Protein AF-A0A3E0N154-F1 (afdb_monomer_lite)

Sequence (77 aa):
MIVEMHPAYLWDCPECGREKFERSIVVERSPETIAELREDLGIEQWEEGDFVMIPSQVTCDHCQLTFDTHDWRADAE

Foldseek 3Di:
DDDDDFDWDWDADPPPRDIDTHGWAFDDDDPVVVVVVCVVVVNDPPDDDTDTDDDQKDADPVVRDIDGDDDPVVVVD

pLDDT: mean 86.73, std 10.03, range [46.28, 97.25]

Structure (mmCIF, N/CA/C/O backbone):
data_AF-A0A3E0N154-F1
#
_entry.id   AF-A0A3E0N154-F1
#
loop_
_atom_site.group_PDB
_atom_site.id
_atom_site.type_symbol
_atom_site.label_atom_id
_atom_site.label_alt_id
_atom_site.label_comp_id
_atom_site.label_asym_id
_atom_site.label_entity_id
_atom_site.label_seq_id
_atom_site.pdbx_PDB_ins_code
_atom_site.Cartn_x
_atom_site.Cartn_y
_atom_site.Cartn_z
_atom_site.occupancy
_atom_site.B_iso_or_equiv
_atom_site.auth_seq_id
_atom_site.auth_comp_id
_atom_site.auth_asym_id
_atom_site.auth_atom_id
_atom_site.pdbx_PDB_model_num
ATOM 1 N N . MET A 1 1 ? -0.483 -28.140 -7.463 1.00 64.06 1 MET A N 1
ATOM 2 C CA . MET A 1 1 ? -1.325 -26.970 -7.141 1.00 64.06 1 MET A CA 1
ATOM 3 C C . MET A 1 1 ? -0.376 -25.797 -7.011 1.00 64.06 1 MET A C 1
ATOM 5 O O . MET A 1 1 ? 0.578 -25.923 -6.257 1.00 64.06 1 MET A O 1
ATOM 9 N N . ILE A 1 2 ? -0.557 -24.756 -7.819 1.00 87.69 2 ILE A N 1
ATOM 10 C CA . ILE A 1 2 ? 0.294 -23.558 -7.822 1.00 87.69 2 ILE A CA 1
ATOM 11 C C . ILE A 1 2 ? -0.553 -22.432 -7.226 1.00 87.69 2 ILE A C 1
ATOM 13 O O . ILE A 1 2 ? -1.737 -22.343 -7.548 1.00 87.69 2 ILE A O 1
ATOM 17 N N . VAL A 1 3 ? 0.028 -21.648 -6.321 1.00 90.06 3 VAL A N 1
ATOM 18 C CA . VAL A 1 3 ? -0.614 -20.490 -5.683 1.00 90.06 3 VAL A CA 1
ATOM 19 C C . VAL A 1 3 ? 0.012 -19.212 -6.229 1.00 90.06 3 VAL A C 1
ATOM 21 O O . VAL A 1 3 ? 1.218 -19.180 -6.464 1.00 90.06 3 VAL A O 1
ATOM 24 N N . GLU A 1 4 ? -0.802 -18.182 -6.438 1.00 88.81 4 GLU A N 1
ATOM 25 C CA . GLU A 1 4 ? -0.345 -16.865 -6.888 1.00 88.81 4 GLU A CA 1
ATOM 26 C C . GLU A 1 4 ? -0.069 -15.978 -5.672 1.00 88.81 4 GLU A C 1
ATOM 28 O O . GLU A 1 4 ? -0.883 -15.905 -4.746 1.00 88.81 4 GLU A O 1
ATOM 33 N N . MET A 1 5 ? 1.102 -15.345 -5.649 1.00 87.69 5 MET A N 1
ATOM 34 C CA . MET A 1 5 ? 1.482 -14.408 -4.596 1.00 87.69 5 MET A CA 1
ATOM 35 C C . MET A 1 5 ? 1.268 -12.986 -5.090 1.00 87.69 5 MET A C 1
ATOM 37 O O . MET A 1 5 ? 1.699 -12.644 -6.187 1.00 87.69 5 MET A O 1
ATOM 41 N N . HIS A 1 6 ? 0.647 -12.156 -4.255 1.00 86.56 6 HIS A N 1
ATOM 42 C CA . HIS A 1 6 ?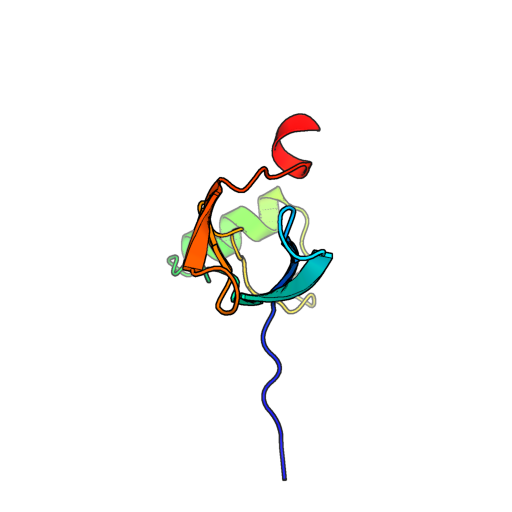 0.455 -10.741 -4.544 1.00 86.56 6 HIS A CA 1
ATOM 43 C C . HIS A 1 6 ? 1.155 -9.875 -3.495 1.00 86.56 6 HIS A C 1
ATOM 45 O O . HIS A 1 6 ? 1.098 -10.208 -2.306 1.00 86.56 6 HIS A O 1
ATOM 51 N N . PRO A 1 7 ? 1.764 -8.751 -3.904 1.00 88.50 7 PRO A N 1
ATOM 52 C CA . PRO A 1 7 ? 2.222 -7.731 -2.973 1.00 88.50 7 PRO A CA 1
ATOM 53 C C . PRO A 1 7 ? 1.051 -7.152 -2.164 1.00 88.50 7 PRO A C 1
ATOM 55 O O . PRO A 1 7 ? -0.056 -6.953 -2.671 1.00 88.50 7 PRO A O 1
ATOM 58 N N . ALA A 1 8 ? 1.311 -6.885 -0.885 1.00 92.19 8 ALA A N 1
ATOM 59 C CA . ALA A 1 8 ? 0.346 -6.313 0.042 1.00 92.19 8 ALA A CA 1
ATOM 60 C C . ALA A 1 8 ? 1.047 -5.399 1.052 1.00 92.19 8 ALA A C 1
ATOM 62 O O . ALA A 1 8 ? 2.202 -5.628 1.415 1.00 92.19 8 ALA A O 1
ATOM 63 N N . TYR A 1 9 ? 0.324 -4.388 1.519 1.00 92.50 9 TYR A N 1
ATOM 64 C CA . TYR A 1 9 ? 0.741 -3.513 2.604 1.00 92.50 9 TYR A CA 1
ATOM 65 C C . TYR A 1 9 ? 0.127 -3.985 3.916 1.00 92.50 9 TYR A C 1
ATOM 67 O O . TYR A 1 9 ? -1.075 -4.245 3.997 1.00 92.50 9 TYR A O 1
ATOM 75 N N . LEU A 1 10 ? 0.972 -4.083 4.936 1.00 94.50 10 LEU A N 1
ATOM 76 C CA . LEU A 1 10 ? 0.582 -4.417 6.296 1.00 94.50 10 LEU A CA 1
ATOM 77 C C . LEU A 1 10 ? 0.313 -3.139 7.088 1.00 94.50 10 LEU A C 1
ATOM 79 O O . LEU A 1 10 ? 1.116 -2.207 7.030 1.00 94.50 10 LEU A O 1
ATOM 83 N N . TRP A 1 11 ? -0.783 -3.104 7.839 1.00 94.44 11 TRP A N 1
ATOM 84 C CA . TRP A 1 11 ? -1.105 -1.992 8.729 1.00 94.44 11 TRP A CA 1
ATOM 85 C C . TRP A 1 11 ? -1.911 -2.454 9.943 1.00 94.44 11 TRP A C 1
ATOM 87 O O . TRP A 1 11 ? -2.656 -3.431 9.876 1.00 94.44 11 TRP A O 1
ATOM 97 N N . ASP A 1 12 ? -1.795 -1.722 11.047 1.00 96.12 12 ASP A N 1
ATOM 98 C CA . ASP A 1 12 ? -2.581 -1.956 12.256 1.00 96.12 12 ASP A CA 1
ATOM 99 C C . ASP A 1 12 ? -3.727 -0.950 12.344 1.00 96.12 12 ASP A C 1
ATOM 101 O O . ASP A 1 12 ? -3.527 0.260 12.225 1.00 96.12 12 ASP A O 1
ATOM 105 N N . CYS A 1 13 ? -4.949 -1.430 12.586 1.00 95.81 13 CYS A N 1
ATOM 106 C CA . CYS A 1 13 ? -6.076 -0.530 12.799 1.00 95.81 13 CYS A CA 1
ATOM 107 C C . CYS A 1 13 ? -5.909 0.226 14.131 1.00 95.81 13 CYS A C 1
ATOM 109 O O . CYS A 1 13 ? -5.888 -0.429 15.177 1.00 95.81 13 CYS A O 1
ATOM 111 N N . PRO A 1 14 ? -5.890 1.574 14.140 1.00 95.88 14 PRO A N 1
ATOM 112 C CA . PRO A 1 14 ? -5.640 2.346 15.361 1.00 95.88 14 PRO A CA 1
ATOM 113 C C . PRO A 1 14 ? -6.759 2.204 16.405 1.00 95.88 14 PRO A C 1
ATOM 115 O O . PRO A 1 14 ? -6.522 2.388 17.593 1.00 95.88 14 PRO A O 1
ATOM 118 N N . GLU A 1 15 ? -7.966 1.823 15.976 1.00 96.69 15 GLU A N 1
ATOM 119 C CA . GLU A 1 15 ? -9.141 1.731 16.849 1.00 96.69 15 GLU A CA 1
ATOM 120 C C . GLU A 1 15 ? -9.303 0.359 17.516 1.00 96.69 15 GLU A C 1
ATOM 122 O O . GLU A 1 15 ? -9.670 0.273 18.684 1.00 96.69 15 GLU A O 1
ATOM 127 N N . CYS A 1 16 ? -9.051 -0.739 16.792 1.00 95.94 16 CYS A N 1
ATOM 128 C CA . CYS A 1 16 ? -9.207 -2.096 17.343 1.00 95.94 16 CYS A CA 1
ATOM 129 C C . CYS A 1 16 ? -7.899 -2.871 17.516 1.00 95.94 16 CYS A C 1
ATOM 131 O O . CYS A 1 16 ? -7.942 -3.996 18.016 1.00 95.94 16 CYS A O 1
ATOM 133 N N . GLY A 1 17 ? -6.765 -2.315 17.084 1.00 95.56 17 GLY A N 1
ATOM 134 C CA . GLY A 1 17 ? -5.440 -2.927 17.209 1.00 95.56 17 GLY A CA 1
ATOM 135 C C . GLY A 1 17 ? -5.254 -4.215 16.407 1.00 95.56 17 GLY A C 1
ATOM 136 O O . GLY A 1 17 ? -4.347 -4.986 16.697 1.00 95.56 17 GLY A O 1
ATOM 137 N N . ARG A 1 18 ? -6.142 -4.504 15.446 1.00 96.38 18 ARG A N 1
ATOM 138 C CA . ARG A 1 18 ? -6.024 -5.686 14.587 1.00 96.38 18 ARG A CA 1
ATOM 139 C C . ARG A 1 18 ? -5.138 -5.377 13.393 1.00 96.38 18 ARG A C 1
ATOM 141 O O . ARG A 1 18 ? -5.381 -4.385 12.706 1.00 96.38 18 ARG A O 1
ATOM 148 N N . GLU A 1 19 ? -4.233 -6.302 13.117 1.00 97.25 19 GLU A N 1
ATOM 149 C CA . GLU A 1 19 ? -3.417 -6.334 11.910 1.00 97.25 19 GLU A CA 1
ATOM 150 C C . GLU A 1 19 ? -4.294 -6.568 10.665 1.00 97.25 19 GLU A C 1
ATOM 152 O O . GLU A 1 19 ? -5.273 -7.334 10.689 1.00 97.25 19 GLU A O 1
ATOM 157 N N . LYS A 1 20 ? -3.966 -5.865 9.583 1.00 95.50 20 LYS A N 1
ATOM 158 C CA . LYS A 1 20 ? -4.685 -5.850 8.310 1.00 95.50 20 LYS A CA 1
ATOM 159 C C . LYS A 1 20 ? -3.712 -5.891 7.142 1.00 95.50 20 LYS A C 1
ATOM 161 O O . LYS A 1 20 ? -2.626 -5.323 7.194 1.00 95.50 20 LYS A O 1
ATOM 166 N N . PHE A 1 21 ? -4.163 -6.517 6.061 1.00 94.88 21 PHE A N 1
ATOM 167 C CA . PHE A 1 21 ? -3.465 -6.543 4.783 1.00 94.88 21 PHE A CA 1
ATOM 168 C C . PHE A 1 21 ? -4.324 -5.837 3.745 1.00 94.88 21 PHE A C 1
ATOM 170 O O . PHE A 1 21 ? -5.497 -6.176 3.589 1.00 94.88 21 PHE A O 1
ATOM 177 N N . GLU A 1 22 ? -3.733 -4.888 3.033 1.00 94.62 22 GLU A N 1
ATOM 178 C CA . GLU A 1 22 ? -4.353 -4.229 1.889 1.00 94.62 22 GLU A CA 1
ATOM 179 C C . GLU A 1 22 ? -3.565 -4.549 0.621 1.00 94.62 22 GLU A C 1
ATOM 181 O O . GLU A 1 22 ? -2.332 -4.594 0.639 1.00 94.62 22 GLU A O 1
ATOM 186 N N . ARG A 1 23 ? -4.263 -4.786 -0.492 1.00 91.38 23 ARG A N 1
ATOM 187 C CA . ARG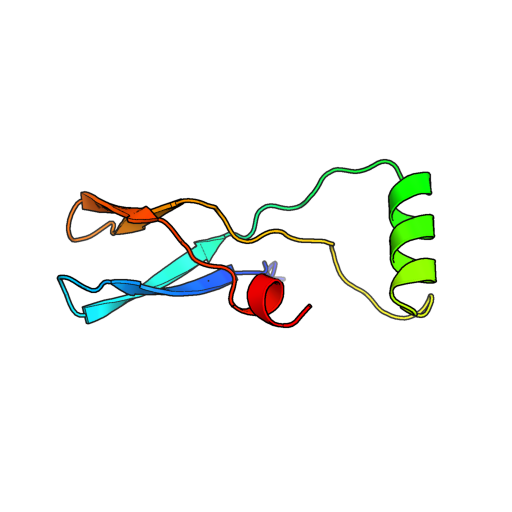 A 1 23 ? -3.584 -5.021 -1.772 1.00 91.38 23 ARG A CA 1
ATOM 188 C C . ARG A 1 23 ? -2.884 -3.749 -2.234 1.00 91.38 23 ARG A C 1
ATOM 190 O O . ARG A 1 23 ? -3.396 -2.645 -2.060 1.00 91.38 23 ARG A O 1
ATOM 197 N N . SER A 1 24 ? -1.722 -3.902 -2.857 1.00 91.12 24 SER A N 1
ATOM 198 C CA . SER A 1 24 ? -1.081 -2.773 -3.518 1.00 91.12 24 SER A CA 1
ATOM 199 C C . SER A 1 24 ? -1.804 -2.403 -4.817 1.00 91.12 24 SER A C 1
ATOM 201 O O . SER A 1 24 ? -2.480 -3.230 -5.436 1.00 91.12 24 SER A O 1
ATOM 203 N N . ILE A 1 25 ? -1.656 -1.149 -5.244 1.00 86.00 25 ILE A N 1
ATOM 204 C CA . ILE A 1 25 ? -2.168 -0.688 -6.536 1.00 86.00 25 ILE A CA 1
ATOM 205 C C . ILE A 1 25 ? -1.066 -0.915 -7.567 1.00 86.00 25 ILE A C 1
ATOM 207 O O . ILE A 1 25 ? -0.029 -0.255 -7.514 1.00 86.00 25 ILE A O 1
ATOM 211 N N . VAL A 1 26 ? -1.278 -1.849 -8.494 1.00 80.56 26 VAL A N 1
ATOM 212 C CA . VAL A 1 26 ? -0.362 -2.061 -9.623 1.00 80.56 26 VAL A CA 1
ATOM 213 C C . VAL A 1 26 ? -0.521 -0.898 -10.593 1.00 80.56 26 VAL A C 1
ATOM 215 O O . VAL A 1 26 ? -1.632 -0.590 -11.029 1.00 80.56 26 VAL A O 1
ATOM 218 N N . VAL A 1 27 ? 0.583 -0.228 -10.911 1.00 77.44 27 VAL A N 1
ATOM 219 C CA . VAL A 1 27 ? 0.552 0.896 -11.844 1.00 77.44 27 VAL A CA 1
ATOM 220 C C . VAL A 1 27 ? 0.621 0.349 -13.261 1.00 77.44 27 VAL A C 1
ATOM 222 O O . VAL A 1 27 ? 1.694 0.006 -13.750 1.00 77.44 27 VAL A O 1
ATOM 225 N N . GLU A 1 28 ? -0.521 0.281 -13.941 1.00 75.56 28 GLU A N 1
ATOM 226 C CA . GLU A 1 28 ? -0.543 -0.041 -15.367 1.00 75.56 28 GLU A CA 1
ATOM 227 C C . GLU A 1 28 ? 0.109 1.110 -16.148 1.00 75.56 28 GLU A C 1
ATOM 229 O O . GLU A 1 28 ? -0.447 2.205 -16.264 1.00 75.56 28 GLU A O 1
ATOM 234 N N . ARG A 1 29 ? 1.322 0.882 -16.660 1.00 76.81 29 ARG A N 1
ATOM 235 C CA . ARG A 1 29 ? 2.059 1.834 -17.504 1.00 76.81 29 ARG A CA 1
ATOM 236 C C . ARG A 1 29 ? 2.472 1.193 -18.820 1.00 76.81 29 ARG A C 1
ATOM 238 O O . ARG A 1 29 ? 2.490 -0.030 -18.951 1.00 76.81 29 ARG A O 1
ATOM 245 N N . SER A 1 30 ? 2.797 2.027 -19.807 1.00 83.69 30 SER A N 1
ATOM 246 C CA . SER A 1 30 ? 3.340 1.532 -21.069 1.00 83.69 30 SER A CA 1
ATOM 247 C C . SER A 1 30 ? 4.703 0.856 -20.841 1.00 83.69 30 SER A C 1
ATOM 249 O O . SER A 1 30 ? 5.436 1.242 -19.925 1.00 83.69 30 SER A O 1
ATOM 251 N N . PRO A 1 31 ? 5.082 -0.123 -21.683 1.00 82.75 31 PRO A N 1
ATOM 252 C CA . PRO A 1 3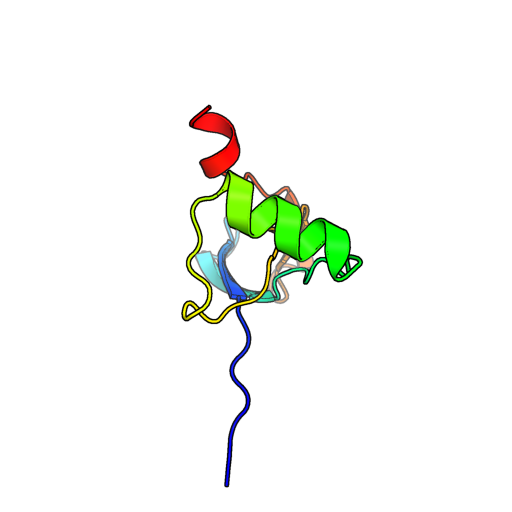1 ? 6.387 -0.782 -21.592 1.00 82.75 31 PRO A CA 1
ATOM 253 C C . PRO A 1 31 ? 7.566 0.197 -21.655 1.00 82.75 31 PRO A C 1
ATOM 255 O O . PRO A 1 31 ? 8.571 -0.010 -20.986 1.00 82.75 31 PRO A O 1
ATOM 258 N N . GLU A 1 32 ? 7.421 1.274 -22.431 1.00 86.12 32 GLU A N 1
ATOM 259 C CA . GLU A 1 32 ? 8.419 2.341 -22.566 1.00 86.12 32 GLU A CA 1
ATOM 260 C C . GLU A 1 32 ? 8.646 3.051 -21.224 1.00 86.12 32 GLU A C 1
ATOM 262 O O . GLU A 1 32 ? 9.774 3.112 -20.748 1.00 86.12 32 GLU A O 1
ATOM 267 N N . THR A 1 33 ? 7.572 3.465 -20.542 1.00 84.75 33 THR A N 1
ATOM 268 C CA . THR A 1 33 ? 7.673 4.129 -19.234 1.00 84.75 33 THR A CA 1
ATOM 269 C C . THR A 1 33 ? 8.196 3.200 -18.139 1.00 84.75 33 THR A C 1
ATOM 271 O O . THR A 1 33 ? 8.881 3.647 -17.225 1.00 84.75 33 THR A O 1
ATOM 274 N N . ILE A 1 34 ? 7.887 1.901 -18.206 1.00 83.88 34 ILE A N 1
ATOM 275 C CA . ILE A 1 34 ? 8.452 0.908 -17.281 1.00 83.88 34 ILE A CA 1
ATOM 276 C C . ILE A 1 34 ? 9.965 0.786 -17.496 1.00 83.88 34 ILE A C 1
ATOM 278 O O . ILE A 1 34 ? 10.701 0.697 -16.518 1.00 83.88 34 ILE A O 1
ATOM 282 N N . ALA A 1 35 ? 10.438 0.796 -18.745 1.00 84.56 35 ALA A N 1
ATOM 283 C CA . ALA A 1 35 ? 11.865 0.737 -19.047 1.00 84.56 35 ALA A CA 1
ATOM 284 C C . ALA A 1 35 ? 12.611 1.981 -18.536 1.00 84.56 35 ALA A C 1
ATOM 286 O O . ALA A 1 35 ? 13.644 1.827 -17.889 1.00 84.56 35 ALA A O 1
ATOM 287 N N . GLU A 1 36 ? 12.053 3.178 -18.747 1.00 87.75 36 GLU A N 1
ATOM 288 C CA . GLU A 1 36 ? 12.604 4.438 -18.220 1.00 87.75 36 GLU A CA 1
ATOM 289 C C . GLU A 1 36 ? 12.701 4.415 -16.686 1.00 87.75 36 GLU A C 1
ATOM 291 O O . GLU A 1 36 ? 13.766 4.652 -16.128 1.00 87.75 36 GLU A O 1
ATOM 296 N N . LEU A 1 37 ? 11.624 4.022 -15.992 1.00 85.31 37 LEU A N 1
ATOM 297 C CA . LEU A 1 37 ? 11.618 3.926 -14.526 1.00 85.31 37 LEU A CA 1
ATOM 298 C C . LEU A 1 37 ? 12.650 2.928 -13.988 1.00 85.31 37 LEU A C 1
ATOM 300 O O . LEU A 1 37 ? 13.215 3.142 -12.919 1.00 85.31 37 LEU A O 1
ATOM 304 N N . ARG A 1 38 ? 12.884 1.818 -14.697 1.00 87.62 38 ARG A N 1
ATOM 305 C CA . ARG A 1 38 ? 13.896 0.830 -14.297 1.00 87.62 38 ARG A CA 1
ATOM 306 C C . ARG A 1 38 ? 15.306 1.376 -14.466 1.00 87.62 38 ARG A C 1
ATOM 308 O O . ARG A 1 38 ? 16.125 1.145 -13.585 1.00 87.62 38 ARG A O 1
ATOM 315 N N . GLU A 1 39 ? 15.570 2.111 -15.544 1.00 88.62 39 GLU A N 1
ATOM 316 C CA . GLU A 1 39 ? 16.855 2.785 -15.753 1.00 88.62 39 GLU A CA 1
ATOM 317 C C . GLU A 1 39 ? 17.111 3.840 -14.666 1.00 88.62 39 GLU A C 1
ATOM 319 O O . GLU A 1 39 ? 18.157 3.801 -14.019 1.00 88.62 39 GLU A O 1
ATOM 324 N N . ASP A 1 40 ? 16.128 4.701 -14.389 1.00 88.25 40 ASP A N 1
ATOM 325 C CA . ASP A 1 40 ? 16.227 5.763 -13.377 1.00 88.25 40 ASP A CA 1
ATOM 326 C C . ASP A 1 40 ? 16.475 5.215 -11.964 1.00 88.25 40 ASP A C 1
ATOM 328 O O . ASP A 1 40 ? 17.237 5.788 -11.183 1.00 88.25 40 ASP A O 1
ATOM 332 N N . LEU A 1 41 ? 15.841 4.088 -11.631 1.00 85.44 41 LEU A N 1
ATOM 333 C CA . LEU A 1 41 ? 15.970 3.436 -10.327 1.00 85.44 41 LEU A CA 1
ATOM 334 C C . LEU A 1 41 ? 17.166 2.473 -10.248 1.00 85.44 41 LEU A C 1
ATOM 336 O O . LEU A 1 41 ? 17.379 1.864 -9.199 1.00 85.44 41 LEU A O 1
ATOM 340 N N . GLY A 1 42 ? 17.943 2.328 -11.328 1.00 88.44 42 GLY A N 1
ATOM 341 C CA . GLY A 1 42 ? 19.088 1.418 -11.392 1.00 88.44 42 GLY A CA 1
ATOM 342 C C . GLY A 1 42 ? 18.710 -0.060 -11.258 1.00 88.44 42 GLY A C 1
ATOM 343 O O . GLY A 1 42 ? 19.511 -0.846 -10.759 1.00 88.44 42 GLY A O 1
ATOM 344 N N . ILE A 1 43 ? 17.489 -0.423 -11.662 1.00 87.88 43 ILE A N 1
ATOM 345 C CA . ILE A 1 43 ? 16.963 -1.788 -11.601 1.00 87.88 43 ILE A CA 1
ATOM 346 C C . ILE A 1 43 ? 17.484 -2.569 -12.801 1.00 87.88 43 ILE A C 1
ATOM 348 O O . ILE A 1 43 ? 17.203 -2.248 -13.960 1.00 87.88 43 ILE A O 1
ATOM 352 N N . GLU A 1 44 ? 18.196 -3.648 -12.519 1.00 88.62 44 GLU A N 1
ATOM 353 C CA . GLU A 1 44 ? 18.825 -4.469 -13.542 1.00 88.62 44 GLU A CA 1
ATOM 354 C C . GLU A 1 44 ? 17.789 -5.311 -14.309 1.00 88.62 44 GLU A C 1
ATOM 356 O O . GLU A 1 44 ? 16.675 -5.599 -13.850 1.00 88.62 44 GLU A O 1
ATOM 361 N N . GLN A 1 45 ? 18.142 -5.741 -15.523 1.00 77.44 45 GLN A N 1
ATOM 362 C CA . GLN A 1 45 ? 17.204 -6.463 -16.400 1.00 77.44 45 GLN A CA 1
ATOM 363 C C . GLN A 1 45 ? 16.789 -7.838 -15.857 1.00 77.44 45 GLN A C 1
ATOM 365 O O . GLN A 1 45 ? 15.763 -8.373 -16.268 1.00 77.44 45 GLN A O 1
ATOM 370 N N . TRP A 1 46 ? 17.589 -8.418 -14.960 1.00 81.75 46 TRP A N 1
ATOM 371 C CA . TRP A 1 46 ? 17.301 -9.705 -14.324 1.00 81.75 46 TRP A CA 1
ATOM 372 C C . TRP A 1 46 ? 16.463 -9.584 -13.048 1.00 81.75 46 TRP A C 1
ATOM 374 O O . TRP A 1 46 ? 16.084 -10.609 -12.488 1.00 81.75 46 TRP A O 1
ATOM 384 N N . GLU A 1 47 ? 16.208 -8.373 -12.550 1.00 83.56 47 GLU A N 1
ATOM 385 C CA . GLU A 1 47 ? 15.370 -8.184 -11.368 1.00 83.56 47 GLU A CA 1
ATOM 386 C C . GLU A 1 47 ? 13.890 -8.311 -11.747 1.00 83.56 47 GLU A C 1
ATOM 388 O O . GLU A 1 47 ? 13.415 -7.705 -12.703 1.00 83.56 47 GLU A O 1
ATOM 393 N N . GLU A 1 48 ? 13.130 -9.118 -11.018 1.00 80.69 48 GLU A N 1
ATOM 394 C CA . GLU A 1 48 ? 11.713 -9.361 -11.303 1.00 80.69 48 GLU A CA 1
ATOM 395 C C . GLU A 1 48 ? 10.833 -8.595 -10.308 1.00 80.69 48 GLU A C 1
ATOM 397 O O . GLU A 1 48 ? 11.135 -8.541 -9.115 1.00 80.69 48 GLU A O 1
ATOM 402 N N . GLY A 1 49 ? 9.733 -8.006 -10.783 1.00 80.62 49 GLY A N 1
ATOM 403 C CA . GLY A 1 49 ? 8.784 -7.291 -9.929 1.00 80.62 49 GLY A CA 1
ATOM 404 C C . GLY A 1 49 ? 7.944 -6.259 -10.675 1.00 80.62 49 GLY A C 1
ATOM 405 O O . GLY A 1 49 ? 8.319 -5.799 -11.756 1.00 80.62 49 GLY A O 1
ATOM 406 N N . ASP A 1 50 ? 6.818 -5.894 -10.062 1.00 82.94 50 ASP A N 1
ATOM 407 C CA . ASP A 1 50 ? 5.921 -4.841 -10.538 1.00 82.94 50 ASP A CA 1
ATOM 408 C C . ASP A 1 50 ? 6.138 -3.535 -9.773 1.00 82.94 50 ASP A C 1
ATOM 410 O O . ASP A 1 50 ? 6.399 -3.525 -8.565 1.00 82.94 50 ASP A O 1
ATOM 414 N N . PHE A 1 51 ? 5.938 -2.416 -10.468 1.00 85.00 51 PHE A N 1
ATOM 415 C CA . PHE A 1 51 ? 5.810 -1.119 -9.820 1.00 85.00 51 PHE A CA 1
ATOM 416 C C . PHE A 1 51 ? 4.432 -1.001 -9.175 1.00 85.00 51 PHE A C 1
ATOM 418 O O . PHE A 1 51 ? 3.394 -1.091 -9.838 1.00 85.00 51 PHE A O 1
ATOM 425 N N . VAL A 1 52 ? 4.432 -0.782 -7.864 1.00 88.50 52 VAL A N 1
ATOM 426 C CA . VAL A 1 52 ? 3.216 -0.711 -7.059 1.00 88.50 52 VAL A CA 1
ATOM 427 C C . VAL A 1 52 ? 3.175 0.570 -6.237 1.00 88.50 52 VAL A C 1
ATOM 429 O O . VAL A 1 52 ? 4.212 1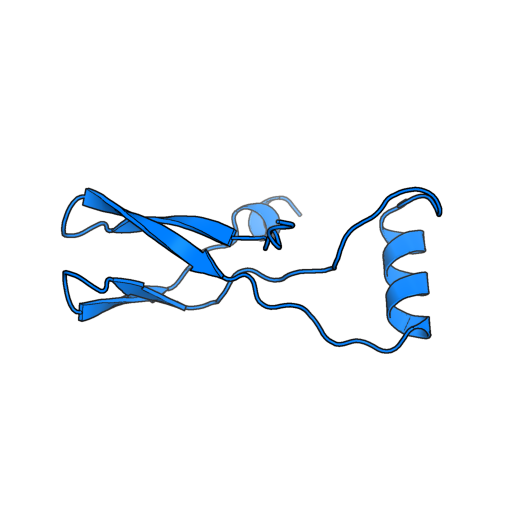.094 -5.836 1.00 88.50 52 VAL A O 1
ATOM 432 N N . MET A 1 53 ? 1.967 1.059 -5.971 1.00 86.50 53 MET A N 1
ATOM 433 C CA . MET A 1 53 ? 1.714 2.211 -5.107 1.00 86.50 53 MET A CA 1
ATOM 434 C C . MET A 1 53 ? 0.963 1.793 -3.848 1.00 86.50 53 MET A C 1
ATOM 436 O O . MET A 1 53 ? 0.136 0.870 -3.875 1.00 86.50 53 MET A O 1
ATOM 440 N N . ILE A 1 54 ? 1.227 2.517 -2.758 1.00 89.75 54 ILE A N 1
ATOM 441 C CA . ILE A 1 54 ? 0.443 2.416 -1.532 1.00 89.75 54 ILE A CA 1
ATOM 442 C C . ILE A 1 54 ? -0.956 3.010 -1.772 1.00 89.75 54 ILE A C 1
ATOM 444 O O . ILE A 1 54 ? -1.076 4.079 -2.376 1.00 89.75 54 ILE A O 1
ATOM 448 N N . PRO A 1 55 ? -2.035 2.326 -1.358 1.00 91.06 55 PRO A N 1
ATOM 449 C CA . PRO A 1 55 ? -3.379 2.884 -1.443 1.00 91.06 55 PRO A CA 1
ATOM 450 C C . PRO A 1 55 ? -3.487 4.094 -0.523 1.00 91.06 55 PRO A C 1
ATOM 452 O O . PRO A 1 55 ? -3.092 3.994 0.631 1.00 91.06 55 PRO A O 1
ATOM 455 N N . SER A 1 56 ? -4.043 5.210 -1.001 1.00 91.06 56 SER A N 1
ATOM 456 C CA . SER A 1 56 ? -4.147 6.466 -0.235 1.00 91.06 56 SER A CA 1
ATOM 457 C C . SER A 1 56 ? -5.091 6.383 0.966 1.00 91.06 56 SER A C 1
ATOM 459 O O . SER A 1 56 ? -5.007 7.199 1.879 1.00 91.06 56 SER A O 1
ATOM 461 N N . GLN A 1 57 ? -6.012 5.418 0.958 1.00 94.06 57 GLN A N 1
ATOM 462 C CA . GLN A 1 57 ? -6.962 5.175 2.034 1.00 94.06 57 GLN A CA 1
ATOM 463 C C . GLN A 1 57 ? -7.164 3.677 2.230 1.00 94.06 57 GLN A C 1
ATOM 465 O O . GLN A 1 57 ? -7.177 2.913 1.265 1.00 94.06 57 GLN A O 1
ATOM 470 N N . VAL A 1 58 ? -7.373 3.271 3.479 1.00 94.75 58 VAL A N 1
ATOM 471 C CA . VAL A 1 58 ? -7.658 1.884 3.867 1.00 94.75 58 VAL A CA 1
ATOM 472 C C . VAL A 1 58 ? -8.875 1.832 4.775 1.00 94.75 58 VAL A C 1
ATOM 474 O O . VAL A 1 58 ? -9.126 2.754 5.549 1.00 94.75 58 VAL A O 1
ATOM 477 N N . THR A 1 59 ? -9.653 0.753 4.692 1.00 96.25 59 THR A N 1
ATOM 478 C CA . THR A 1 59 ? -10.852 0.574 5.524 1.00 96.25 59 THR A CA 1
ATOM 479 C C . THR A 1 59 ? -10.725 -0.677 6.379 1.00 96.25 59 THR A C 1
ATOM 481 O O . THR A 1 59 ? -10.454 -1.765 5.879 1.00 96.25 59 THR A O 1
ATOM 484 N N . CYS A 1 60 ? -10.947 -0.539 7.686 1.00 96.06 60 CYS A N 1
ATOM 485 C CA . CYS A 1 60 ? -10.966 -1.685 8.589 1.00 96.06 60 CYS A CA 1
ATOM 486 C C . CYS A 1 60 ? -12.289 -2.448 8.436 1.00 96.06 60 CYS A C 1
ATOM 488 O O . CYS A 1 60 ? -13.343 -1.940 8.807 1.00 96.06 60 CYS A O 1
ATOM 490 N N . ASP A 1 61 ? -12.241 -3.694 7.974 1.00 94.81 61 ASP A N 1
ATOM 491 C CA . ASP A 1 61 ? -13.387 -4.616 7.885 1.00 94.81 61 ASP A CA 1
ATOM 492 C C . ASP A 1 61 ? -14.087 -4.878 9.236 1.00 94.81 61 ASP A C 1
ATOM 494 O O . ASP A 1 61 ? -15.269 -5.214 9.272 1.00 94.81 61 ASP A O 1
ATOM 498 N N . HIS A 1 62 ? -13.389 -4.700 10.360 1.00 95.38 62 HIS A N 1
ATOM 499 C CA . HIS A 1 62 ? -13.969 -4.878 11.690 1.00 95.38 62 HIS A CA 1
ATOM 500 C C . HIS A 1 62 ? -14.665 -3.615 12.215 1.00 95.38 62 HIS A C 1
ATOM 502 O O . HIS A 1 62 ? -15.795 -3.690 12.688 1.00 95.38 62 HIS A O 1
ATOM 508 N N . CYS A 1 63 ? -13.997 -2.458 12.159 1.00 94.56 63 CYS A N 1
ATOM 509 C CA . CYS A 1 63 ? -14.538 -1.202 12.695 1.00 94.56 63 CYS A CA 1
ATOM 510 C C . CYS A 1 63 ? -15.387 -0.426 11.684 1.00 94.56 63 CYS A C 1
ATOM 512 O O . CYS A 1 63 ? -16.107 0.481 12.083 1.00 94.56 63 CYS A O 1
ATOM 514 N N . GLN A 1 64 ? -15.281 -0.760 10.393 1.00 96.12 64 GLN A N 1
ATOM 515 C CA . GLN A 1 64 ? -15.893 -0.040 9.270 1.00 96.12 64 GLN A CA 1
ATOM 516 C C . GLN A 1 64 ? -15.458 1.435 9.177 1.00 96.12 64 GLN A C 1
ATOM 518 O O . GLN A 1 64 ? -16.166 2.269 8.621 1.00 96.12 64 GLN A O 1
ATOM 523 N N . LEU A 1 65 ? -14.283 1.754 9.729 1.00 95.56 65 LEU A N 1
ATOM 524 C CA . LEU A 1 65 ? -13.677 3.082 9.683 1.00 95.56 65 LEU A CA 1
ATOM 525 C C . LEU A 1 65 ? -12.617 3.136 8.584 1.00 95.56 65 LEU A C 1
ATOM 527 O O . LEU A 1 65 ? -11.866 2.171 8.396 1.00 95.56 65 LEU A O 1
ATOM 531 N N . THR A 1 66 ? -12.572 4.270 7.893 1.00 96.38 66 THR A N 1
ATOM 532 C CA . THR A 1 66 ? -11.613 4.570 6.829 1.00 96.38 66 THR A CA 1
ATOM 533 C C . THR A 1 66 ? -10.527 5.496 7.365 1.00 96.38 66 THR A C 1
ATOM 535 O O . THR A 1 66 ? -10.824 6.441 8.095 1.0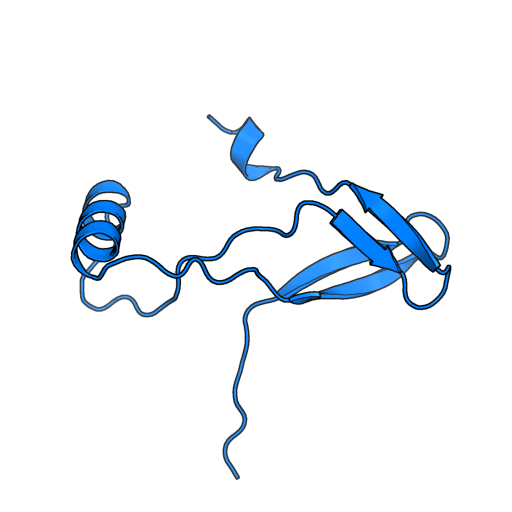0 96.38 66 THR A O 1
ATOM 538 N N . PHE A 1 67 ? -9.280 5.215 6.997 1.00 94.81 67 PHE A N 1
ATOM 539 C CA . PHE A 1 67 ? -8.092 5.947 7.421 1.00 94.81 67 PHE A CA 1
ATOM 540 C C . PHE A 1 67 ? -7.280 6.358 6.196 1.00 94.81 67 PHE A C 1
ATOM 542 O O . PHE A 1 67 ? -7.166 5.579 5.248 1.00 94.81 67 PHE A O 1
ATOM 549 N N . ASP A 1 68 ? -6.703 7.555 6.232 1.00 94.38 68 ASP A N 1
ATOM 550 C CA . ASP A 1 68 ? -5.701 7.975 5.257 1.00 94.38 68 ASP A CA 1
ATOM 551 C C . ASP A 1 68 ? -4.368 7.281 5.550 1.00 94.38 68 ASP A C 1
ATOM 553 O O . ASP A 1 68 ? -3.980 7.101 6.709 1.00 94.38 68 ASP A O 1
ATOM 557 N N . THR A 1 69 ? -3.672 6.870 4.496 1.00 91.69 69 THR A N 1
ATOM 558 C CA . THR A 1 69 ? -2.343 6.271 4.609 1.00 91.69 69 THR A CA 1
ATOM 559 C C . THR A 1 69 ? -1.264 7.323 4.403 1.00 91.69 69 THR A C 1
ATOM 561 O O . THR A 1 69 ? -1.459 8.339 3.735 1.00 91.69 69 THR A O 1
ATOM 564 N N . HIS A 1 70 ? -0.101 7.063 4.989 1.00 85.50 70 HIS A N 1
ATOM 565 C CA . HIS A 1 70 ? 1.079 7.893 4.826 1.00 85.50 70 HIS A CA 1
ATOM 566 C C . HIS A 1 70 ? 2.215 7.040 4.279 1.00 85.50 70 HIS A C 1
ATOM 568 O O . HIS A 1 70 ? 2.560 6.017 4.878 1.00 85.50 70 HIS A O 1
ATOM 574 N N . ASP A 1 71 ? 2.789 7.449 3.148 1.00 80.50 71 ASP A N 1
ATOM 575 C CA . ASP A 1 71 ? 3.978 6.797 2.614 1.00 80.50 71 ASP A CA 1
ATOM 576 C C . ASP A 1 71 ? 5.221 7.383 3.278 1.00 80.50 71 ASP A C 1
ATOM 578 O O . ASP A 1 71 ? 5.676 8.461 2.913 1.00 80.50 71 ASP A O 1
ATOM 582 N N . TRP A 1 72 ? 5.794 6.653 4.234 1.00 70.31 72 TRP A N 1
ATOM 583 C CA . TRP A 1 72 ? 7.033 7.064 4.901 1.00 70.31 72 TRP A CA 1
ATOM 584 C C . TRP A 1 72 ? 8.224 7.203 3.939 1.00 70.31 72 TRP A C 1
ATOM 586 O O . TRP A 1 72 ? 9.235 7.800 4.303 1.00 70.31 72 TRP A O 1
ATOM 596 N N . ARG A 1 73 ? 8.148 6.630 2.728 1.00 68.12 73 ARG A N 1
ATOM 597 C CA . ARG A 1 73 ? 9.197 6.768 1.708 1.00 68.12 73 ARG A CA 1
ATOM 598 C C . ARG A 1 73 ? 9.191 8.148 1.062 1.00 68.12 73 ARG A C 1
ATOM 600 O O . ARG A 1 73 ? 10.251 8.599 0.650 1.00 68.12 73 ARG A O 1
ATOM 607 N N . ALA A 1 74 ? 8.034 8.806 1.002 1.00 61.66 74 ALA A N 1
ATOM 608 C CA . ALA A 1 74 ? 7.910 10.144 0.430 1.00 61.66 74 ALA A CA 1
ATOM 609 C C . ALA A 1 74 ? 8.561 11.225 1.314 1.00 61.66 74 ALA A C 1
ATOM 611 O O . ALA A 1 74 ? 8.894 12.299 0.828 1.00 61.66 74 ALA A O 1
ATOM 612 N N . ASP A 1 75 ? 8.774 10.951 2.606 1.00 59.88 75 ASP A N 1
ATOM 613 C CA . ASP A 1 75 ? 9.445 11.876 3.532 1.00 59.88 75 ASP A CA 1
ATOM 614 C C . ASP A 1 75 ? 10.979 11.783 3.502 1.00 59.88 75 ASP A C 1
ATOM 616 O O . ASP A 1 75 ? 11.656 12.542 4.198 1.00 59.88 75 ASP A O 1
ATOM 620 N N . ALA A 1 76 ? 11.536 10.809 2.776 1.00 57.75 76 ALA A N 1
ATOM 621 C CA . ALA A 1 76 ? 12.972 10.532 2.746 1.00 57.75 76 ALA A CA 1
ATOM 622 C C . ALA A 1 76 ? 13.721 11.250 1.602 1.00 57.75 76 ALA A C 1
ATOM 624 O O . ALA A 1 76 ? 14.921 11.014 1.440 1.00 57.75 76 ALA A O 1
ATOM 625 N N . GLU A 1 77 ? 13.026 12.095 0.832 1.00 46.28 77 GLU A N 1
ATOM 626 C CA . GLU A 1 77 ? 13.554 12.881 -0.299 1.00 46.28 77 GLU A CA 1
ATOM 627 C C . GLU A 1 77 ? 14.048 14.283 0.102 1.00 46.28 77 GLU A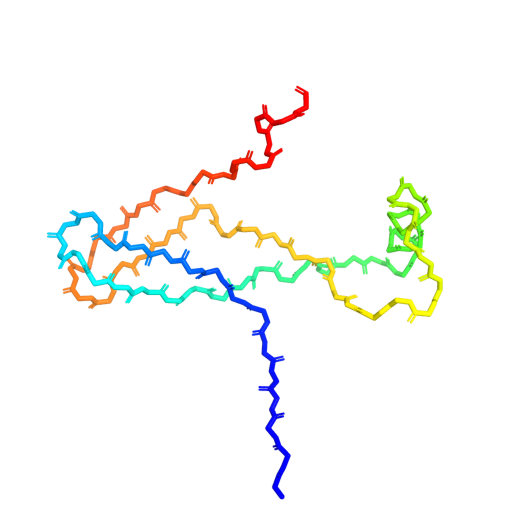 C 1
ATOM 629 O O . GLU A 1 77 ? 13.376 14.972 0.907 1.00 46.28 77 GLU A O 1
#

Secondary structure (DSSP, 8-state):
-------EEEEE-TTT--EEEEE-EE----HHHHHHHHHHTT--TT-----EE--SEEE-TTT--EEE---TTGGG-

Radius of gyration: 15.81 Å; chains: 1; bounding box: 35×40×40 Å